Protein AF-A0A7X7YFZ0-F1 (afdb_monomer_lite)

Structure (mmCIF, N/CA/C/O backbone):
data_AF-A0A7X7YFZ0-F1
#
_entry.id   AF-A0A7X7YFZ0-F1
#
loop_
_atom_site.group_PDB
_atom_site.id
_atom_site.type_symbol
_atom_site.label_atom_id
_atom_site.label_alt_id
_atom_site.label_comp_id
_atom_site.label_asym_id
_atom_site.label_entity_id
_atom_site.label_seq_id
_atom_site.pdbx_PDB_ins_code
_atom_site.Cartn_x
_atom_site.Cartn_y
_atom_site.Cartn_z
_atom_site.occupancy
_atom_site.B_iso_or_equiv
_atom_site.auth_seq_id
_atom_site.auth_comp_id
_atom_site.auth_asym_id
_atom_site.auth_atom_id
_atom_site.pdbx_PDB_model_num
ATOM 1 N N . MET A 1 1 ? -3.116 -30.669 -74.168 1.00 48.19 1 MET A N 1
ATOM 2 C CA . MET A 1 1 ? -1.912 -30.593 -73.310 1.00 48.19 1 MET A CA 1
ATOM 3 C C . MET A 1 1 ? -1.752 -29.149 -72.861 1.00 48.19 1 MET A C 1
ATOM 5 O O . MET A 1 1 ? -1.202 -28.347 -73.602 1.00 48.19 1 MET A O 1
ATOM 9 N N . THR A 1 2 ? -2.310 -28.792 -71.706 1.00 47.47 2 THR A N 1
ATOM 10 C CA . THR A 1 2 ? -2.388 -27.398 -71.237 1.00 47.47 2 THR A CA 1
ATOM 11 C C . THR A 1 2 ? -1.423 -27.242 -70.067 1.00 47.47 2 THR A C 1
ATOM 13 O O . THR A 1 2 ? -1.591 -27.897 -69.042 1.00 47.47 2 THR A O 1
ATOM 16 N N . ARG A 1 3 ? -0.356 -26.454 -70.249 1.00 45.88 3 ARG A N 1
ATOM 17 C CA . ARG A 1 3 ? 0.652 -26.192 -69.212 1.00 45.88 3 ARG A CA 1
ATOM 18 C C . ARG A 1 3 ? 0.081 -25.201 -68.193 1.00 45.88 3 ARG A C 1
ATOM 20 O O . ARG A 1 3 ? -0.300 -24.099 -68.573 1.00 45.88 3 ARG A O 1
ATOM 27 N N . LEU A 1 4 ? 0.030 -25.595 -66.923 1.00 49.12 4 LEU A N 1
ATOM 28 C CA . LEU A 1 4 ? -0.266 -24.707 -65.797 1.00 49.12 4 LEU A CA 1
ATOM 29 C C . LEU A 1 4 ? 0.986 -23.877 -65.473 1.00 49.12 4 LEU A C 1
ATOM 31 O O . LEU A 1 4 ? 2.078 -24.430 -65.343 1.00 49.12 4 LEU A O 1
ATOM 35 N N . ALA A 1 5 ? 0.830 -22.557 -65.376 1.00 49.22 5 ALA A N 1
ATOM 36 C CA . ALA A 1 5 ? 1.879 -21.650 -64.917 1.00 49.22 5 ALA A CA 1
ATOM 37 C C . ALA A 1 5 ? 2.011 -21.718 -63.381 1.00 49.22 5 ALA A C 1
ATOM 39 O O . ALA A 1 5 ? 0.991 -21.857 -62.702 1.00 49.22 5 ALA A O 1
ATOM 40 N N . PRO A 1 6 ? 3.225 -21.612 -62.810 1.00 52.88 6 PRO A N 1
ATOM 41 C CA . PRO A 1 6 ? 3.401 -21.604 -61.365 1.00 52.88 6 PRO A CA 1
ATOM 42 C C . PRO A 1 6 ? 2.946 -20.267 -60.765 1.00 52.88 6 PRO A C 1
ATOM 44 O O . PRO A 1 6 ? 3.427 -19.196 -61.135 1.00 52.88 6 PRO A O 1
ATOM 47 N N . THR A 1 7 ? 2.023 -20.344 -59.810 1.00 56.19 7 THR A N 1
ATOM 48 C CA . THR A 1 7 ? 1.636 -19.239 -58.931 1.00 56.19 7 THR A CA 1
ATOM 49 C C . THR A 1 7 ? 2.803 -18.903 -58.005 1.00 56.19 7 THR A C 1
ATOM 51 O O . THR A 1 7 ? 3.205 -19.719 -57.178 1.00 56.19 7 THR A O 1
ATOM 54 N N . VAL A 1 8 ? 3.350 -17.695 -58.133 1.00 49.97 8 VAL A N 1
ATOM 55 C CA . VAL A 1 8 ? 4.330 -17.148 -57.190 1.00 49.97 8 VAL A CA 1
ATOM 56 C C . VAL A 1 8 ? 3.573 -16.670 -55.952 1.00 49.97 8 VAL A C 1
ATOM 58 O O . VAL A 1 8 ? 2.840 -15.684 -56.006 1.00 49.97 8 VAL A O 1
ATOM 61 N N . VAL A 1 9 ? 3.730 -17.382 -54.837 1.00 48.78 9 VAL A N 1
ATOM 62 C CA . VAL A 1 9 ? 3.246 -16.942 -53.524 1.00 48.78 9 VAL A CA 1
ATOM 63 C C . VAL A 1 9 ? 4.290 -15.992 -52.945 1.00 48.78 9 VAL A C 1
ATOM 65 O O . VAL A 1 9 ? 5.369 -16.416 -52.537 1.00 48.78 9 VAL A O 1
ATOM 68 N N . ILE A 1 10 ? 3.985 -14.695 -52.931 1.00 47.72 10 ILE A N 1
ATOM 69 C CA . ILE A 1 10 ? 4.789 -13.700 -52.218 1.00 47.72 10 ILE A CA 1
ATOM 70 C C . ILE A 1 10 ? 4.439 -13.827 -50.732 1.00 47.72 10 ILE A C 1
ATOM 72 O O . ILE A 1 10 ? 3.394 -13.352 -50.289 1.00 47.72 10 ILE A O 1
ATOM 76 N N . LEU A 1 11 ? 5.301 -14.495 -49.962 1.00 41.75 11 LEU A N 1
ATOM 77 C CA . LEU A 1 11 ? 5.278 -14.401 -48.505 1.00 41.75 11 LEU A CA 1
ATOM 78 C C . LEU A 1 11 ? 5.725 -12.985 -48.121 1.00 41.75 11 LEU A C 1
ATOM 80 O O . LEU A 1 11 ? 6.909 -12.658 -48.171 1.00 41.75 11 LEU A O 1
ATOM 84 N N . VAL A 1 12 ? 4.772 -12.136 -47.744 1.00 44.41 12 VAL A N 1
ATOM 85 C CA . VAL A 1 12 ? 5.075 -10.900 -47.021 1.00 44.41 12 VAL A CA 1
ATOM 86 C C . VAL A 1 12 ? 5.374 -11.305 -45.585 1.00 44.41 12 VAL A C 1
ATOM 88 O O . VAL A 1 12 ? 4.471 -11.499 -44.773 1.00 44.41 12 VAL A O 1
ATOM 91 N N . THR A 1 13 ? 6.654 -11.491 -45.276 1.00 48.28 13 THR A N 1
ATOM 92 C CA . THR A 1 13 ? 7.115 -11.644 -43.899 1.00 48.28 13 THR A CA 1
ATOM 93 C C . THR A 1 13 ? 6.901 -10.304 -43.204 1.00 48.28 13 THR A C 1
ATOM 95 O O . THR A 1 13 ? 7.669 -9.364 -43.397 1.00 48.28 13 THR A O 1
ATOM 98 N N . LEU A 1 14 ? 5.823 -10.189 -42.426 1.00 46.00 14 LEU A N 1
ATOM 99 C CA . LEU A 1 14 ? 5.689 -9.132 -41.431 1.00 46.00 14 LEU A CA 1
ATOM 100 C C . LEU A 1 14 ? 6.869 -9.286 -40.472 1.00 46.00 14 LEU A C 1
ATOM 102 O O . LEU A 1 14 ? 6.900 -10.202 -39.652 1.00 46.00 14 LEU A O 1
ATOM 106 N N . ALA A 1 15 ? 7.870 -8.422 -40.625 1.00 47.94 15 ALA A N 1
ATOM 107 C CA . ALA A 1 15 ? 8.900 -8.253 -39.624 1.00 47.94 15 ALA A CA 1
ATOM 108 C C . ALA A 1 15 ? 8.192 -7.819 -38.337 1.00 47.94 15 ALA A C 1
ATOM 110 O O . ALA A 1 15 ? 7.705 -6.693 -38.227 1.00 47.94 15 ALA A O 1
ATOM 111 N N . VAL A 1 16 ? 8.084 -8.745 -37.385 1.00 42.75 16 VAL A N 1
ATOM 112 C CA . VAL A 1 16 ? 7.756 -8.410 -36.006 1.00 42.75 16 VAL A CA 1
ATOM 113 C C . VAL A 1 16 ? 8.876 -7.491 -35.547 1.00 42.75 16 VAL A C 1
ATOM 115 O O . VAL A 1 16 ? 10.023 -7.914 -35.410 1.00 42.75 16 VAL A O 1
ATOM 118 N N . VAL A 1 17 ? 8.558 -6.212 -35.372 1.00 40.72 17 VAL A N 1
ATOM 119 C CA . VAL A 1 17 ? 9.426 -5.288 -34.653 1.00 40.72 17 VAL A CA 1
ATOM 120 C C . VAL A 1 17 ? 9.457 -5.811 -33.221 1.00 40.72 17 VAL A C 1
ATOM 122 O O . VAL A 1 17 ? 8.518 -5.600 -32.458 1.00 40.72 17 VAL A O 1
ATOM 125 N N . ALA A 1 18 ? 10.490 -6.581 -32.880 1.00 41.03 18 ALA A N 1
ATOM 126 C CA . ALA A 1 18 ? 10.788 -6.901 -31.497 1.00 41.03 18 ALA A CA 1
ATOM 127 C C . ALA A 1 18 ? 11.062 -5.566 -30.801 1.00 41.03 18 ALA A C 1
ATOM 129 O O . ALA A 1 18 ? 12.047 -4.892 -31.106 1.00 41.03 18 ALA A O 1
ATOM 130 N N . ALA A 1 19 ? 10.141 -5.142 -29.937 1.00 43.84 19 ALA A N 1
ATOM 131 C CA . ALA A 1 19 ? 10.360 -3.991 -29.085 1.00 43.84 19 ALA A CA 1
ATOM 132 C C . ALA A 1 19 ? 11.607 -4.276 -28.240 1.00 43.84 19 ALA A C 1
ATOM 134 O O . ALA A 1 19 ? 11.637 -5.223 -27.457 1.00 43.84 19 ALA A O 1
ATOM 135 N N . ALA A 1 20 ? 12.657 -3.484 -28.437 1.00 44.69 20 ALA A N 1
ATOM 136 C CA . ALA A 1 20 ? 13.748 -3.417 -27.485 1.00 44.69 20 ALA A CA 1
ATOM 137 C C . ALA A 1 20 ? 13.165 -3.010 -26.121 1.00 44.69 20 ALA A C 1
ATOM 139 O O . ALA A 1 20 ? 12.444 -2.013 -26.053 1.00 44.69 20 ALA A O 1
ATOM 140 N N . GLY A 1 21 ? 13.472 -3.759 -25.057 1.00 47.06 21 GLY A N 1
ATOM 141 C CA . GLY A 1 21 ? 13.261 -3.271 -23.690 1.00 47.06 21 GLY A CA 1
ATOM 142 C C . GLY A 1 21 ? 12.755 -4.251 -22.635 1.00 47.06 21 GLY A C 1
ATOM 143 O O . GLY A 1 21 ? 12.222 -3.780 -21.638 1.00 47.06 21 GLY A O 1
ATOM 144 N N . ASP A 1 22 ? 12.907 -5.568 -22.799 1.00 55.03 22 ASP A N 1
ATOM 145 C CA . ASP A 1 22 ? 12.478 -6.524 -21.764 1.00 55.03 22 ASP A CA 1
ATOM 146 C C . ASP A 1 22 ? 13.589 -6.883 -20.753 1.00 55.03 22 ASP A C 1
ATOM 148 O O . ASP A 1 22 ? 13.335 -7.663 -19.845 1.00 55.03 22 ASP A O 1
ATOM 152 N N . ASP A 1 23 ? 14.811 -6.349 -20.880 1.00 68.00 23 ASP A N 1
ATOM 153 C CA . ASP A 1 23 ? 15.998 -6.773 -20.103 1.00 68.00 23 ASP A CA 1
ATOM 154 C C . ASP A 1 23 ? 16.125 -6.162 -18.699 1.00 68.00 23 ASP A C 1
ATOM 156 O O . ASP A 1 23 ? 16.950 -6.608 -17.900 1.00 68.00 23 ASP A O 1
ATOM 160 N N . GLU A 1 24 ? 15.316 -5.159 -18.369 1.00 79.81 24 GLU A N 1
ATOM 161 C CA . GLU A 1 24 ? 15.384 -4.526 -17.055 1.00 79.81 24 GLU A CA 1
ATOM 162 C C . GLU A 1 24 ? 14.736 -5.413 -15.976 1.00 79.81 24 GLU A C 1
ATOM 164 O O . GLU A 1 24 ? 13.653 -5.970 -16.193 1.00 79.81 24 GLU A O 1
ATOM 169 N N . PRO A 1 25 ? 15.326 -5.519 -14.771 1.00 80.50 25 PRO A N 1
ATOM 170 C CA . PRO A 1 25 ? 14.843 -6.441 -13.742 1.00 80.50 25 PRO A CA 1
ATOM 171 C C . PRO A 1 25 ? 13.469 -6.052 -13.167 1.00 80.50 25 PRO A C 1
ATOM 173 O O . PRO A 1 25 ? 12.778 -6.886 -12.584 1.00 80.50 25 PRO A O 1
ATOM 176 N N . TRP A 1 26 ? 13.033 -4.802 -13.364 1.00 84.19 26 TRP A N 1
ATOM 177 C CA . TRP A 1 26 ? 11.691 -4.344 -12.992 1.00 84.19 26 TRP A CA 1
ATOM 178 C C . TRP A 1 26 ? 10.616 -4.612 -14.063 1.00 84.19 26 TRP A C 1
ATOM 180 O O . TRP A 1 26 ? 9.427 -4.465 -13.772 1.00 84.19 26 TRP A O 1
ATOM 190 N N . GLY A 1 27 ? 10.985 -5.041 -15.275 1.00 85.56 27 GLY A N 1
ATOM 191 C CA . GLY A 1 27 ? 10.051 -5.376 -16.361 1.00 85.56 27 GLY A CA 1
ATOM 192 C C . GLY A 1 27 ? 9.214 -4.203 -16.897 1.00 85.56 27 GLY A C 1
ATOM 193 O O . GLY A 1 27 ? 9.468 -3.034 -16.594 1.00 85.56 27 GLY A O 1
ATOM 194 N N . THR A 1 28 ? 8.195 -4.518 -17.699 1.00 86.88 28 THR A N 1
ATOM 195 C CA . THR A 1 28 ? 7.331 -3.536 -18.381 1.00 86.88 28 THR A CA 1
ATOM 196 C C . THR A 1 28 ? 6.045 -3.219 -17.612 1.00 86.88 28 THR A C 1
ATOM 198 O O . THR A 1 28 ? 5.605 -3.982 -16.756 1.00 86.88 28 THR A O 1
ATOM 201 N N . GLU A 1 29 ? 5.400 -2.098 -17.946 1.00 89.81 29 GLU A N 1
ATOM 202 C CA . GLU A 1 29 ? 4.093 -1.711 -17.398 1.00 89.81 29 GLU A CA 1
ATOM 203 C C . GLU A 1 29 ? 3.025 -2.780 -17.687 1.00 89.81 29 GLU A C 1
ATOM 205 O O . GLU A 1 29 ? 2.685 -3.050 -18.838 1.00 89.81 29 GLU A O 1
ATOM 210 N N . TYR A 1 30 ? 2.515 -3.413 -16.625 1.00 87.44 30 TYR A N 1
ATOM 211 C CA . TYR A 1 30 ? 1.544 -4.499 -16.718 1.00 87.44 30 TYR A CA 1
ATOM 212 C C . TYR A 1 30 ? 0.703 -4.622 -15.442 1.00 87.44 30 TYR A C 1
ATOM 214 O O . TYR A 1 30 ? 1.223 -4.594 -14.324 1.00 87.44 30 TYR A O 1
ATOM 222 N N . THR A 1 31 ? -0.604 -4.810 -15.626 1.00 91.19 31 THR A N 1
ATOM 223 C CA . THR A 1 31 ? -1.552 -5.273 -14.606 1.00 91.19 31 THR A CA 1
ATOM 224 C C . THR A 1 31 ? -2.705 -6.024 -15.282 1.00 91.19 31 THR A C 1
ATOM 226 O O . THR A 1 31 ? -2.854 -5.977 -16.504 1.00 91.19 31 THR A O 1
ATOM 229 N N . THR A 1 32 ? -3.537 -6.715 -14.503 1.00 93.69 32 THR A N 1
ATOM 230 C CA . THR A 1 32 ? -4.714 -7.437 -15.007 1.00 93.69 32 THR A CA 1
ATOM 231 C C . THR A 1 32 ? -6.010 -6.747 -14.589 1.00 93.69 32 THR A C 1
ATOM 233 O O . THR A 1 32 ? -6.060 -6.021 -13.595 1.00 93.69 32 THR A O 1
ATOM 236 N N . ARG A 1 33 ? -7.102 -7.016 -15.316 1.00 94.62 33 ARG A N 1
ATOM 237 C CA . ARG A 1 33 ? -8.443 -6.549 -14.926 1.00 94.62 33 ARG A CA 1
ATOM 238 C C . ARG A 1 33 ? -8.852 -7.066 -13.543 1.00 94.62 33 ARG A C 1
ATOM 240 O O . ARG A 1 33 ? -9.520 -6.352 -12.802 1.00 94.62 33 ARG A O 1
ATOM 247 N N . GLU A 1 34 ? -8.458 -8.294 -13.210 1.00 96.00 34 GLU A N 1
ATOM 248 C CA . GLU A 1 34 ? -8.744 -8.892 -11.906 1.00 96.00 34 GLU A CA 1
ATOM 249 C C . GLU A 1 34 ? -7.950 -8.197 -10.792 1.00 96.00 34 GLU A C 1
ATOM 251 O O . GLU A 1 34 ? -8.546 -7.811 -9.790 1.00 96.00 34 GLU A O 1
ATOM 256 N N . ASN A 1 35 ? -6.661 -7.904 -11.002 1.00 94.31 35 ASN A N 1
ATOM 257 C CA . ASN A 1 35 ? -5.862 -7.123 -10.052 1.00 94.31 35 ASN A CA 1
ATOM 258 C C . ASN A 1 35 ? -6.463 -5.736 -9.815 1.00 94.31 35 ASN A C 1
ATOM 260 O O . ASN A 1 35 ? -6.642 -5.340 -8.668 1.00 94.31 35 ASN A O 1
ATOM 264 N N . MET A 1 36 ? -6.833 -5.009 -10.877 1.00 95.94 36 MET A N 1
ATOM 265 C CA . MET A 1 36 ? -7.480 -3.698 -10.730 1.00 95.94 36 MET A CA 1
ATOM 266 C C . MET A 1 36 ? -8.773 -3.791 -9.908 1.00 95.94 36 MET A C 1
ATOM 268 O O . MET A 1 36 ? -9.018 -2.960 -9.036 1.00 95.94 36 MET A O 1
ATOM 272 N N . LYS A 1 37 ? -9.591 -4.823 -10.145 1.00 96.06 37 LYS A N 1
ATOM 273 C CA . LYS A 1 37 ? -10.825 -5.066 -9.387 1.00 96.06 37 LYS A CA 1
ATOM 274 C C . LYS A 1 37 ? -10.545 -5.361 -7.908 1.00 96.06 37 LYS A C 1
ATOM 276 O O . LYS A 1 37 ? -11.258 -4.853 -7.041 1.00 96.06 37 LYS A O 1
ATOM 281 N N . GLN A 1 38 ? -9.530 -6.166 -7.612 1.00 96.38 38 GLN A N 1
ATOM 282 C CA . GLN A 1 38 ? -9.136 -6.509 -6.243 1.00 96.38 38 GLN A CA 1
ATOM 283 C C . GLN A 1 38 ? -8.582 -5.290 -5.496 1.00 96.38 38 GLN A C 1
ATOM 285 O O . GLN A 1 38 ? -9.023 -5.010 -4.382 1.00 96.38 38 GLN A O 1
ATOM 290 N N . VAL A 1 39 ? -7.727 -4.488 -6.141 1.00 96.25 39 VAL A N 1
ATOM 291 C CA . VAL A 1 39 ? -7.252 -3.213 -5.577 1.00 96.25 39 VAL A CA 1
ATOM 292 C C . VAL A 1 39 ? -8.411 -2.241 -5.354 1.00 96.25 39 VAL A C 1
ATOM 294 O O . VAL A 1 39 ? -8.503 -1.629 -4.293 1.00 96.25 39 VAL A O 1
ATOM 297 N N . GLY A 1 40 ? -9.349 -2.139 -6.296 1.00 95.12 40 GLY A N 1
ATOM 298 C CA . GLY A 1 40 ? -10.546 -1.319 -6.111 1.00 95.12 40 GLY A CA 1
ATOM 299 C C . GLY A 1 40 ? -11.412 -1.782 -4.937 1.00 95.12 40 GLY A C 1
ATOM 300 O O . GLY A 1 40 ? -11.905 -0.962 -4.164 1.00 95.12 40 GLY A O 1
ATOM 301 N N . THR A 1 41 ? -11.546 -3.097 -4.748 1.00 93.62 41 THR A N 1
ATOM 302 C CA . THR A 1 41 ? -12.260 -3.680 -3.600 1.00 93.62 41 THR A CA 1
ATOM 303 C C . THR A 1 41 ? -11.569 -3.318 -2.285 1.00 93.62 41 THR A C 1
ATOM 305 O O . THR A 1 41 ? -12.240 -2.885 -1.346 1.00 93.62 41 THR A O 1
ATOM 308 N N . PHE A 1 42 ? -10.237 -3.409 -2.238 1.00 93.94 42 PHE A N 1
ATOM 309 C CA . PHE A 1 42 ? -9.425 -2.928 -1.120 1.00 93.94 42 PHE A CA 1
ATOM 310 C C . PHE A 1 42 ? -9.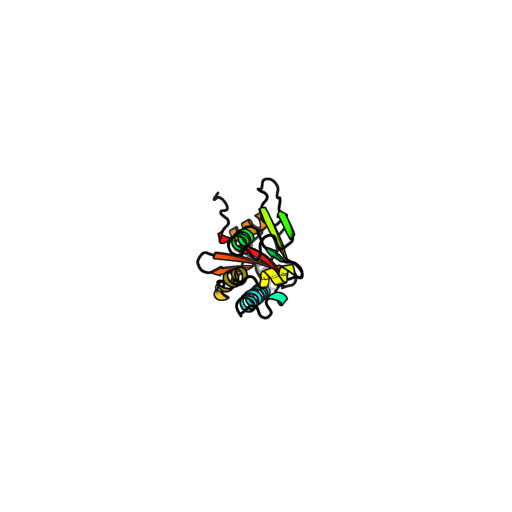720 -1.451 -0.801 1.00 93.94 42 PHE A C 1
ATOM 312 O O . PHE A 1 42 ? -10.161 -1.154 0.313 1.00 93.94 42 PHE A O 1
ATOM 319 N N . LEU A 1 43 ? -9.582 -0.542 -1.775 1.00 93.69 43 LEU A N 1
ATOM 320 C CA . LEU A 1 43 ? -9.803 0.898 -1.571 1.00 93.69 43 LEU A CA 1
ATOM 321 C C . LEU A 1 43 ? -11.218 1.206 -1.057 1.00 93.69 43 LEU A C 1
ATOM 323 O O . LEU A 1 43 ? -11.393 1.988 -0.119 1.00 93.69 43 LEU A O 1
ATOM 327 N N . LEU A 1 44 ? -12.240 0.553 -1.617 1.00 91.31 44 LEU A N 1
ATOM 328 C CA . LEU A 1 44 ? -13.627 0.720 -1.174 1.00 91.31 44 LEU A CA 1
ATOM 329 C C . LEU A 1 44 ? -13.860 0.187 0.246 1.00 91.31 44 LEU A C 1
ATOM 331 O O . LEU A 1 44 ? -14.546 0.827 1.045 1.00 91.31 44 LEU A O 1
ATOM 335 N N . SER A 1 45 ? -13.304 -0.981 0.577 1.00 89.38 45 SER A N 1
ATOM 336 C CA . SER A 1 45 ? -13.486 -1.601 1.898 1.00 89.38 45 SER A CA 1
ATOM 337 C C . SER A 1 45 ? -12.836 -0.779 3.017 1.00 89.38 45 SER A C 1
ATOM 339 O O . SER A 1 45 ? -13.390 -0.643 4.109 1.00 89.38 45 SER A O 1
ATOM 341 N N . CYS A 1 46 ? -11.692 -0.161 2.727 1.00 87.12 46 CYS A N 1
ATOM 342 C CA . CYS A 1 46 ? -10.947 0.629 3.697 1.00 87.12 46 CYS A CA 1
ATOM 343 C C . CYS A 1 46 ? -11.432 2.085 3.797 1.00 87.12 46 CYS A C 1
ATOM 345 O O . CYS A 1 46 ? -11.328 2.677 4.871 1.00 87.12 46 CYS A O 1
ATOM 347 N N . SER A 1 47 ? -12.044 2.640 2.742 1.00 81.56 47 SER A N 1
ATOM 348 C CA . SER A 1 47 ? -12.666 3.977 2.771 1.00 81.56 47 SER A CA 1
ATOM 349 C C . SER A 1 47 ? -14.043 4.001 3.457 1.00 81.56 47 SER A C 1
ATOM 351 O O . SER A 1 47 ? -14.377 4.976 4.133 1.00 81.56 47 SER A O 1
ATOM 353 N N . ASN A 1 48 ? -14.828 2.918 3.385 1.00 72.12 48 ASN A N 1
ATOM 354 C CA . ASN A 1 48 ? -16.160 2.814 4.005 1.00 72.12 48 ASN A CA 1
ATOM 355 C C . ASN A 1 48 ? -16.113 2.502 5.516 1.00 72.12 48 ASN A C 1
ATOM 357 O O . ASN A 1 48 ? -16.557 1.444 5.971 1.00 72.12 48 ASN A O 1
ATOM 361 N N . GLN A 1 49 ? -15.573 3.425 6.320 1.00 68.56 49 GLN A N 1
ATOM 362 C CA . GLN A 1 49 ? -15.440 3.291 7.786 1.00 68.56 49 GLN A CA 1
ATOM 363 C C . GLN A 1 49 ? -14.662 2.033 8.243 1.00 68.56 49 GLN A C 1
ATOM 365 O O . GLN A 1 49 ? -14.751 1.634 9.405 1.00 68.56 49 GLN A O 1
ATOM 370 N N . GLY A 1 50 ? -13.898 1.404 7.343 1.00 62.06 50 GLY A N 1
ATOM 371 C CA . GLY A 1 50 ? -13.067 0.229 7.618 1.00 62.06 50 GLY A CA 1
ATOM 372 C C . GLY A 1 50 ? -13.815 -1.102 7.763 1.00 62.06 50 GLY A C 1
ATOM 373 O O . GLY A 1 50 ? -13.203 -2.083 8.185 1.00 62.06 50 GLY A O 1
ATOM 374 N N . ARG A 1 51 ? -15.116 -1.185 7.441 1.00 70.38 51 ARG A N 1
ATOM 375 C CA . ARG A 1 51 ? -15.849 -2.463 7.529 1.00 70.38 51 ARG A CA 1
ATOM 376 C C . ARG A 1 51 ? -15.388 -3.424 6.429 1.00 70.38 51 ARG A C 1
ATOM 378 O O . ARG A 1 51 ? -15.595 -3.156 5.252 1.00 70.38 51 ARG A O 1
ATOM 385 N N . GLY A 1 52 ? -14.808 -4.559 6.826 1.00 79.44 52 GLY A N 1
ATOM 386 C CA . GLY A 1 52 ? -14.330 -5.603 5.909 1.00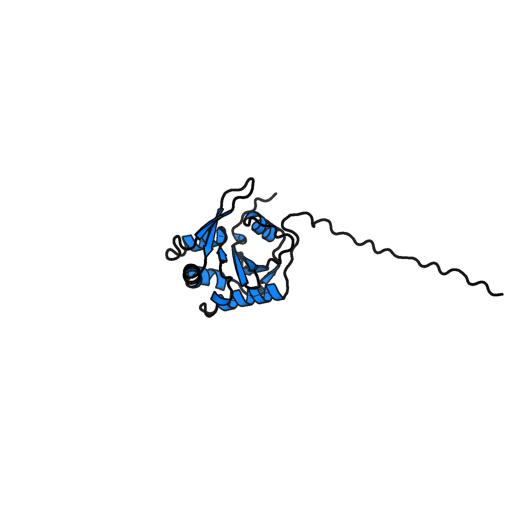 79.44 52 GLY A CA 1
ATOM 387 C C . GLY A 1 52 ? -12.973 -5.310 5.262 1.00 79.44 52 GLY A C 1
ATOM 388 O O . GLY A 1 52 ? -12.537 -6.076 4.407 1.00 79.44 52 GLY A O 1
ATOM 389 N N . CYS A 1 53 ? -12.307 -4.221 5.663 1.00 86.38 53 CYS A N 1
ATOM 390 C CA . CYS A 1 53 ? -10.978 -3.853 5.172 1.00 86.38 53 CYS A CA 1
ATOM 391 C C . CYS A 1 53 ? -9.941 -4.944 5.483 1.00 86.38 53 CYS A C 1
ATOM 393 O O . CYS A 1 53 ? -9.076 -5.212 4.665 1.00 86.38 53 CYS A O 1
ATOM 395 N N . ASP A 1 54 ? -10.083 -5.649 6.607 1.00 88.50 54 ASP A N 1
ATOM 396 C CA . ASP A 1 54 ? -9.249 -6.785 7.015 1.00 88.50 54 ASP A CA 1
ATOM 397 C C . ASP A 1 54 ? -9.241 -7.943 6.009 1.00 88.50 54 ASP A C 1
ATOM 399 O O . ASP A 1 54 ? -8.206 -8.571 5.800 1.00 88.50 54 ASP A O 1
ATOM 403 N N . GLN A 1 55 ? -10.362 -8.195 5.331 1.00 90.69 55 GLN A N 1
ATOM 404 C CA . GLN A 1 55 ? -10.472 -9.283 4.353 1.00 90.69 55 GLN A CA 1
ATOM 405 C C . GLN A 1 55 ? -9.704 -9.001 3.058 1.00 90.69 55 GLN A C 1
ATOM 407 O O . GLN A 1 55 ? -9.409 -9.935 2.310 1.00 90.69 55 GLN A O 1
ATOM 412 N N . ALA A 1 56 ? -9.387 -7.731 2.797 1.00 92.12 56 ALA A N 1
ATOM 413 C CA . ALA A 1 56 ? -8.624 -7.318 1.629 1.00 92.12 56 ALA A CA 1
ATOM 414 C C . ALA A 1 56 ? -7.114 -7.557 1.787 1.00 92.12 56 ALA A C 1
ATOM 416 O O . ALA A 1 56 ? -6.399 -7.507 0.789 1.00 92.12 56 ALA A O 1
ATOM 417 N N . PHE A 1 57 ? -6.629 -7.820 3.005 1.00 93.88 57 PHE A N 1
ATOM 418 C CA . PHE A 1 57 ? -5.214 -8.051 3.287 1.00 93.88 57 PHE A CA 1
ATOM 419 C C . PHE A 1 57 ? -4.872 -9.537 3.352 1.00 93.88 57 PHE A C 1
ATOM 421 O O . PHE A 1 57 ? -5.699 -10.398 3.684 1.00 93.88 57 PHE A O 1
ATOM 428 N N . ASP A 1 58 ? -3.620 -9.827 3.017 1.00 92.94 58 ASP A N 1
ATOM 429 C CA . ASP A 1 58 ? -2.996 -11.108 3.312 1.00 92.94 58 ASP A CA 1
ATOM 430 C C . ASP A 1 58 ? -2.756 -11.228 4.835 1.00 92.94 58 ASP A C 1
ATOM 432 O O . ASP A 1 58 ? -2.890 -10.270 5.600 1.00 92.94 58 ASP A O 1
ATOM 436 N N . THR A 1 59 ? -2.392 -12.422 5.294 1.00 90.19 59 THR A N 1
ATOM 437 C CA . THR A 1 59 ? -2.048 -12.739 6.689 1.00 90.19 59 THR A CA 1
ATOM 438 C C . THR A 1 59 ? -0.947 -11.823 7.230 1.00 90.19 59 THR A C 1
ATOM 440 O O . THR A 1 59 ? -0.880 -11.549 8.433 1.00 90.19 59 THR A O 1
ATOM 443 N N . MET A 1 60 ? -0.085 -11.347 6.333 1.00 92.25 60 MET A N 1
ATOM 444 C CA . MET A 1 60 ? 0.981 -10.407 6.614 1.00 92.25 60 MET A CA 1
ATOM 445 C C . MET A 1 60 ? 1.043 -9.361 5.501 1.00 92.25 60 MET A C 1
ATOM 447 O O . MET A 1 60 ? 1.073 -9.707 4.324 1.00 92.25 60 MET A O 1
ATOM 451 N N . VAL A 1 61 ? 1.116 -8.088 5.882 1.00 94.62 61 VAL A N 1
ATOM 452 C CA . VAL A 1 61 ? 1.286 -6.972 4.948 1.00 94.62 61 VAL A CA 1
ATOM 453 C C . VAL A 1 61 ? 2.554 -6.195 5.267 1.00 94.62 61 VAL A C 1
ATOM 455 O O . VAL A 1 61 ? 2.836 -5.882 6.424 1.00 94.62 61 VAL A O 1
ATOM 458 N N . ALA A 1 62 ? 3.309 -5.869 4.229 1.00 94.00 62 ALA A N 1
ATOM 459 C CA . ALA A 1 62 ? 4.414 -4.935 4.265 1.00 94.00 62 ALA A CA 1
ATOM 460 C C . ALA A 1 62 ? 3.915 -3.510 4.015 1.00 94.00 62 ALA A C 1
ATOM 462 O O . ALA A 1 62 ? 3.237 -3.222 3.026 1.00 94.00 62 ALA A O 1
ATOM 463 N N . ILE A 1 63 ? 4.291 -2.603 4.903 1.00 94.81 63 ILE A N 1
ATOM 464 C CA . ILE A 1 63 ? 4.165 -1.167 4.707 1.00 94.81 63 ILE A CA 1
ATOM 465 C C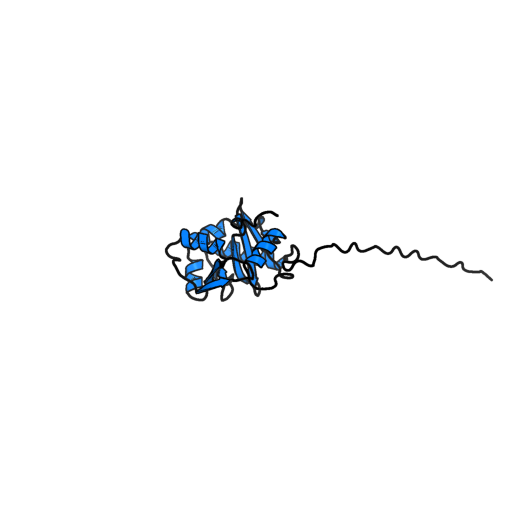 . ILE A 1 63 ? 5.547 -0.644 4.363 1.00 94.81 63 ILE A C 1
ATOM 467 O O . ILE A 1 63 ? 6.452 -0.654 5.205 1.00 94.81 63 ILE A O 1
ATOM 471 N N . GLY A 1 64 ? 5.690 -0.222 3.111 1.00 92.00 64 GLY A N 1
ATOM 472 C CA . GLY A 1 64 ? 6.947 0.258 2.573 1.00 92.00 64 GLY A CA 1
ATOM 473 C C . GLY A 1 64 ? 7.424 1.554 3.248 1.00 92.00 64 GLY A C 1
ATOM 474 O O . GLY A 1 64 ? 6.642 2.229 3.932 1.00 92.00 64 GLY A O 1
ATOM 475 N N . PRO A 1 65 ? 8.715 1.900 3.102 1.00 90.31 65 PRO A N 1
ATOM 476 C CA . PRO A 1 65 ? 9.349 2.952 3.889 1.00 90.31 65 PRO A CA 1
ATOM 477 C C . PRO A 1 65 ? 8.679 4.326 3.852 1.00 90.31 65 PRO A C 1
ATOM 479 O O . PRO A 1 65 ? 8.586 4.970 4.900 1.00 90.31 65 PRO A O 1
ATOM 482 N N . ALA A 1 66 ? 8.212 4.807 2.693 1.00 91.19 66 ALA A N 1
ATOM 483 C CA . ALA A 1 66 ? 7.666 6.164 2.629 1.00 91.19 66 ALA A CA 1
ATOM 484 C C . ALA A 1 66 ? 6.270 6.227 3.258 1.00 91.19 66 ALA A C 1
ATOM 486 O O . ALA A 1 66 ? 5.989 7.118 4.069 1.00 91.19 66 ALA A O 1
ATOM 487 N N . LEU A 1 67 ? 5.428 5.224 2.987 1.00 93.88 67 LEU A N 1
ATOM 488 C CA . LEU A 1 67 ? 4.153 5.086 3.690 1.00 93.88 67 LEU A CA 1
ATOM 489 C C . LEU A 1 67 ? 4.364 4.932 5.205 1.00 93.88 67 LEU A C 1
ATOM 491 O O . LEU A 1 67 ? 3.697 5.615 5.983 1.00 93.88 67 LEU A O 1
ATOM 495 N N . TRP A 1 68 ? 5.318 4.104 5.641 1.00 93.56 68 TRP A N 1
ATOM 496 C CA . TRP A 1 68 ? 5.621 3.935 7.064 1.00 93.56 68 TRP A CA 1
ATOM 497 C C . TRP A 1 68 ? 6.079 5.243 7.717 1.00 93.56 68 TRP A C 1
ATOM 499 O O . TRP A 1 68 ? 5.565 5.611 8.774 1.00 93.56 68 TRP A O 1
ATOM 509 N N . ALA A 1 69 ? 6.976 5.993 7.073 1.00 91.19 69 ALA A N 1
ATOM 510 C CA . ALA A 1 69 ? 7.444 7.281 7.577 1.00 91.19 69 ALA A CA 1
ATOM 511 C C . ALA A 1 69 ? 6.293 8.288 7.756 1.00 91.19 69 ALA A C 1
ATOM 513 O O . ALA A 1 69 ? 6.247 8.996 8.769 1.00 91.19 69 ALA A O 1
ATOM 514 N N . ARG A 1 70 ? 5.336 8.327 6.815 1.00 91.94 70 ARG A N 1
ATOM 515 C CA . ARG A 1 70 ? 4.117 9.144 6.945 1.00 91.94 70 ARG A CA 1
ATOM 516 C C . ARG A 1 70 ? 3.268 8.691 8.135 1.00 91.94 70 ARG A C 1
ATOM 518 O O . ARG A 1 70 ? 2.907 9.522 8.969 1.00 91.94 70 ARG A O 1
ATOM 525 N N . LEU A 1 71 ? 2.983 7.392 8.235 1.00 94.12 71 LEU A N 1
ATOM 526 C CA . LEU A 1 71 ? 2.137 6.824 9.289 1.00 94.12 71 LEU A CA 1
ATOM 527 C C . LEU A 1 71 ? 2.732 7.038 10.683 1.00 94.12 71 LEU A C 1
ATOM 529 O O . LEU A 1 71 ? 2.058 7.585 11.551 1.00 94.12 71 LEU A O 1
ATOM 533 N N . LYS A 1 72 ? 4.008 6.693 10.880 1.00 92.06 72 LYS A N 1
ATOM 534 C CA . LYS A 1 72 ? 4.721 6.857 12.156 1.00 92.06 72 LYS A CA 1
ATOM 535 C C . LYS A 1 72 ? 4.749 8.312 12.626 1.00 92.06 72 LYS A C 1
ATOM 537 O O . LYS A 1 72 ? 4.641 8.581 13.819 1.00 92.06 72 LYS A O 1
ATOM 542 N N . LYS A 1 73 ? 4.901 9.263 11.697 1.00 90.81 73 LYS A N 1
ATOM 543 C CA . LYS A 1 73 ? 4.923 10.697 12.017 1.00 90.81 73 LYS A CA 1
ATOM 544 C C . LYS A 1 73 ? 3.545 11.227 12.414 1.00 90.81 73 LYS A C 1
ATOM 546 O O . LYS A 1 73 ? 3.460 12.096 13.278 1.00 90.81 73 LYS A O 1
ATOM 551 N N . ALA A 1 74 ? 2.495 10.760 11.747 1.00 91.94 74 ALA A N 1
ATOM 552 C CA . ALA A 1 74 ? 1.145 11.291 11.907 1.00 91.94 74 ALA A CA 1
ATOM 553 C C . ALA A 1 74 ? 0.300 10.535 12.947 1.00 91.94 74 ALA A C 1
ATOM 555 O O . ALA A 1 74 ? -0.687 11.087 13.424 1.00 91.94 74 ALA A O 1
ATOM 556 N N . ASP A 1 75 ? 0.670 9.309 13.325 1.00 91.62 75 ASP A N 1
ATOM 557 C CA . ASP A 1 75 ? -0.073 8.495 14.288 1.00 91.62 75 ASP A CA 1
ATOM 558 C C . ASP A 1 75 ? 0.832 7.936 15.397 1.00 91.62 75 ASP A C 1
ATOM 560 O O . ASP A 1 75 ? 1.479 6.895 15.262 1.00 91.62 75 ASP A O 1
ATOM 564 N N . ALA A 1 76 ? 0.830 8.611 16.548 1.00 88.44 76 ALA A N 1
ATOM 565 C CA . ALA A 1 76 ? 1.571 8.162 17.724 1.00 88.44 76 ALA A CA 1
ATOM 566 C C . ALA A 1 76 ? 1.072 6.811 18.274 1.00 88.44 76 ALA A C 1
ATOM 568 O O . ALA A 1 76 ? 1.840 6.114 18.939 1.00 88.44 76 ALA A O 1
ATOM 569 N N . ALA A 1 77 ? -0.181 6.417 18.000 1.00 86.75 77 ALA A N 1
ATOM 570 C CA . ALA A 1 77 ? -0.718 5.127 18.432 1.00 86.75 77 ALA A CA 1
ATOM 571 C C . ALA A 1 77 ? -0.135 3.958 17.622 1.00 86.75 77 ALA A C 1
ATOM 573 O O . ALA A 1 77 ? -0.042 2.843 18.145 1.00 86.75 77 ALA A O 1
ATOM 574 N N . LEU A 1 78 ? 0.310 4.214 16.384 1.00 88.38 78 LEU A N 1
ATOM 575 C CA . LEU A 1 78 ? 1.077 3.243 15.602 1.00 88.38 78 LEU A CA 1
ATOM 576 C C . LEU A 1 78 ? 2.505 3.076 16.124 1.00 88.38 78 LEU A C 1
ATOM 578 O O . LEU A 1 78 ? 3.036 1.976 16.018 1.00 88.38 78 LEU A O 1
ATOM 582 N N . GLY A 1 79 ? 3.098 4.107 16.736 1.00 83.31 79 GLY A N 1
ATOM 583 C CA . GLY A 1 79 ? 4.377 4.035 17.453 1.00 83.31 79 GLY A CA 1
ATOM 584 C C . GLY A 1 79 ? 5.426 3.139 16.777 1.00 83.31 79 GLY A C 1
ATOM 585 O O . GLY A 1 79 ? 5.854 3.399 15.658 1.00 83.31 79 GLY A O 1
ATOM 586 N N . GLU A 1 80 ? 5.817 2.066 17.470 1.00 87.44 80 GLU A N 1
ATOM 587 C CA . GLU A 1 80 ? 6.747 1.029 16.989 1.00 87.44 80 GLU A CA 1
ATOM 588 C C . GLU A 1 80 ? 6.037 -0.311 16.689 1.00 87.44 80 GLU A C 1
ATOM 590 O O . GLU A 1 80 ? 6.653 -1.373 16.781 1.00 87.44 80 GLU A O 1
ATOM 595 N N . LYS A 1 81 ? 4.727 -0.285 16.402 1.00 92.31 81 LYS A N 1
ATOM 596 C CA . LYS A 1 81 ? 3.918 -1.482 16.110 1.00 92.31 81 LYS A CA 1
ATOM 597 C C . LYS A 1 81 ? 4.325 -2.141 14.793 1.00 92.31 81 LYS A C 1
ATOM 599 O O . LYS A 1 81 ? 4.884 -1.498 13.905 1.00 92.31 81 LYS A O 1
ATOM 604 N N . GLY A 1 82 ? 4.015 -3.432 14.674 1.00 94.00 82 GLY A N 1
ATOM 605 C CA . GLY A 1 82 ? 4.509 -4.259 13.584 1.00 94.00 82 GLY A CA 1
ATOM 606 C C . GLY A 1 82 ? 5.977 -4.644 13.775 1.00 94.00 82 GLY A C 1
ATOM 607 O O . GLY A 1 82 ? 6.716 -4.083 14.587 1.00 94.00 82 GLY A O 1
ATOM 608 N N . THR A 1 83 ? 6.419 -5.623 12.996 1.00 94.75 83 THR A N 1
ATOM 609 C CA . THR A 1 83 ? 7.800 -6.106 13.030 1.00 94.75 83 THR A CA 1
ATOM 610 C C . THR A 1 83 ? 8.658 -5.240 12.108 1.00 94.75 83 THR A C 1
ATOM 612 O O . THR A 1 83 ? 8.323 -5.124 10.924 1.00 94.75 83 THR A O 1
ATOM 615 N N . PRO A 1 84 ? 9.742 -4.612 12.606 1.00 92.44 84 PRO A N 1
ATOM 616 C CA . PRO A 1 84 ? 10.670 -3.893 11.747 1.00 92.44 84 PRO A CA 1
ATOM 617 C C . PRO A 1 84 ? 11.315 -4.868 10.771 1.00 92.44 84 PRO A C 1
ATOM 619 O O . PRO A 1 84 ? 11.720 -5.972 11.138 1.00 92.44 84 PRO A O 1
ATOM 622 N N . SER A 1 85 ? 11.432 -4.440 9.526 1.00 87.00 85 SER A N 1
ATOM 623 C CA . SER A 1 85 ? 12.222 -5.132 8.524 1.00 87.00 85 SER A CA 1
ATOM 624 C C . SER A 1 85 ? 13.073 -4.095 7.807 1.00 87.00 85 SER A C 1
ATOM 626 O O . SER A 1 85 ? 12.641 -2.967 7.567 1.00 87.00 85 SER A O 1
ATOM 628 N N . THR A 1 86 ? 14.315 -4.461 7.529 1.00 79.62 86 THR A N 1
ATOM 629 C CA . THR A 1 86 ? 15.228 -3.662 6.724 1.00 79.62 86 THR A CA 1
ATOM 630 C C . THR A 1 86 ? 15.415 -4.368 5.398 1.00 79.62 86 THR A C 1
ATOM 632 O O . THR A 1 86 ? 15.733 -5.557 5.354 1.00 79.62 86 THR A O 1
ATOM 635 N N . ASN A 1 87 ? 15.220 -3.630 4.310 1.00 69.38 87 ASN A N 1
ATOM 636 C CA . ASN A 1 87 ? 15.595 -4.112 2.991 1.00 69.38 87 ASN A CA 1
ATOM 637 C C . ASN A 1 87 ? 16.943 -3.498 2.641 1.00 69.38 87 ASN A C 1
ATOM 639 O O . ASN A 1 87 ? 17.060 -2.285 2.467 1.00 69.38 87 ASN A O 1
ATOM 643 N N . SER A 1 88 ? 17.950 -4.356 2.541 1.00 62.84 88 SER A N 1
ATOM 644 C CA . SER A 1 88 ? 19.249 -4.021 1.974 1.00 62.84 88 SER A CA 1
ATOM 645 C C . SER A 1 88 ? 19.280 -4.536 0.544 1.00 62.84 88 SER A C 1
ATOM 647 O O . SER A 1 88 ? 18.972 -5.696 0.273 1.00 62.84 88 SER A O 1
ATOM 649 N N . ALA A 1 89 ? 19.697 -3.687 -0.384 1.00 54.69 89 ALA A N 1
ATOM 650 C CA . ALA A 1 89 ? 20.134 -4.144 -1.692 1.00 54.69 89 ALA A CA 1
ATOM 651 C C . ALA A 1 89 ? 21.520 -3.565 -1.997 1.00 54.69 89 ALA A C 1
ATOM 653 O O . ALA A 1 89 ? 21.858 -2.495 -1.482 1.00 54.69 89 ALA A O 1
ATOM 654 N N . PRO A 1 90 ? 22.353 -4.270 -2.785 1.00 54.97 90 PRO A N 1
ATOM 655 C CA . PRO A 1 90 ? 23.730 -3.856 -3.031 1.00 54.97 90 PRO A CA 1
ATOM 656 C C . PRO A 1 90 ? 23.821 -2.397 -3.501 1.00 54.97 90 PRO A C 1
ATOM 658 O O . PRO A 1 90 ? 23.161 -2.006 -4.464 1.00 54.97 90 PRO A O 1
ATOM 661 N N . GLY A 1 91 ? 24.629 -1.593 -2.801 1.00 63.78 91 GLY A N 1
ATOM 662 C CA . GLY A 1 91 ? 24.819 -0.169 -3.099 1.00 63.78 91 GLY A CA 1
ATOM 663 C C . GLY A 1 91 ? 23.679 0.755 -2.652 1.00 63.78 91 GLY A C 1
ATOM 664 O O . GLY A 1 91 ? 23.586 1.867 -3.167 1.00 63.78 91 GLY A O 1
ATOM 665 N N . ARG A 1 92 ? 22.804 0.322 -1.733 1.00 64.56 92 ARG A N 1
ATOM 666 C CA . ARG A 1 92 ? 21.638 1.102 -1.283 1.00 64.56 92 ARG A CA 1
ATOM 667 C C . ARG A 1 92 ? 21.690 1.439 0.206 1.00 64.56 92 ARG A C 1
ATOM 669 O O . ARG A 1 92 ? 22.335 0.752 0.991 1.00 64.56 92 ARG A O 1
ATOM 676 N N . GLN A 1 93 ? 20.997 2.519 0.564 1.00 68.62 93 GLN A N 1
ATOM 677 C CA . GLN A 1 93 ? 20.706 2.876 1.948 1.00 68.62 93 GLN A CA 1
ATOM 678 C C . GLN A 1 93 ? 19.691 1.880 2.519 1.00 68.62 93 GLN A C 1
ATOM 680 O O . GLN A 1 93 ? 18.740 1.517 1.830 1.00 68.62 93 GLN A O 1
ATOM 685 N N . ASP A 1 94 ? 19.889 1.456 3.767 1.00 75.00 94 ASP A N 1
ATOM 686 C CA . ASP A 1 94 ? 18.890 0.663 4.475 1.00 75.00 94 ASP A CA 1
ATOM 687 C C . ASP A 1 94 ? 17.652 1.523 4.724 1.00 75.00 94 ASP A C 1
ATOM 689 O O . ASP A 1 94 ? 17.734 2.606 5.316 1.00 75.00 94 ASP A O 1
ATOM 693 N N . PHE A 1 95 ? 16.501 1.030 4.279 1.00 80.75 95 PHE A N 1
ATOM 694 C CA . PHE A 1 95 ? 15.219 1.647 4.576 1.00 80.75 95 PHE A CA 1
ATOM 695 C C . PHE A 1 95 ? 14.456 0.793 5.581 1.00 80.75 95 PHE A C 1
ATOM 697 O O . PHE A 1 95 ? 14.352 -0.428 5.433 1.00 80.75 95 PHE A O 1
ATOM 704 N N . GLU A 1 96 ? 13.919 1.449 6.607 1.00 87.19 96 GLU A N 1
ATOM 705 C CA . GLU A 1 96 ? 13.015 0.811 7.554 1.00 87.19 96 GLU A CA 1
ATOM 706 C C . GLU A 1 96 ? 11.633 0.678 6.914 1.00 87.19 96 GLU A C 1
ATOM 708 O O . GLU A 1 96 ? 11.021 1.667 6.512 1.00 87.19 96 GLU A O 1
ATOM 713 N N . GLN A 1 97 ? 11.132 -0.548 6.879 1.00 89.94 97 GLN A N 1
ATOM 714 C CA . GLN A 1 97 ? 9.743 -0.870 6.586 1.00 89.94 97 GLN A CA 1
ATOM 715 C C . GLN A 1 97 ? 9.118 -1.600 7.779 1.00 89.94 97 GLN A C 1
ATOM 717 O O . GLN A 1 97 ? 9.817 -2.033 8.707 1.00 89.94 97 GLN A O 1
ATOM 722 N N . ARG A 1 98 ? 7.794 -1.780 7.748 1.00 93.81 98 ARG A N 1
ATOM 723 C CA . ARG A 1 98 ? 7.079 -2.521 8.793 1.00 93.81 98 ARG A CA 1
ATOM 724 C C . ARG A 1 98 ? 6.202 -3.616 8.236 1.00 93.81 98 ARG A C 1
ATOM 726 O O . ARG A 1 98 ? 5.390 -3.385 7.348 1.00 93.81 98 ARG A O 1
ATOM 733 N N . MET A 1 99 ? 6.324 -4.790 8.839 1.00 95.00 99 MET A N 1
ATOM 734 C CA . MET A 1 99 ? 5.438 -5.916 8.594 1.00 95.00 99 MET A CA 1
ATOM 735 C C . MET A 1 99 ? 4.341 -5.927 9.658 1.00 95.00 99 MET A C 1
ATOM 737 O O . M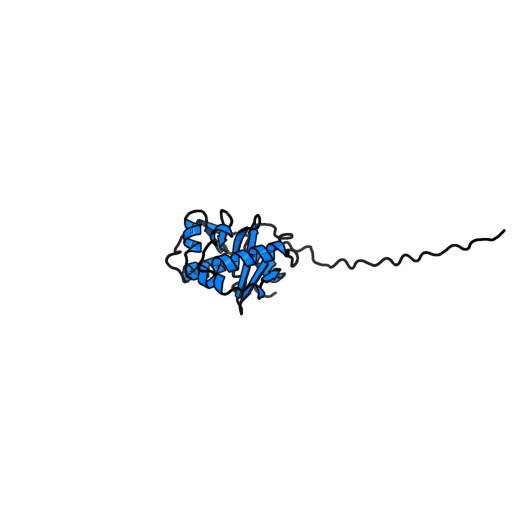ET A 1 99 ? 4.632 -5.967 10.855 1.00 95.00 99 MET A O 1
ATOM 741 N N . PHE A 1 100 ? 3.083 -5.925 9.237 1.00 95.69 100 PHE A N 1
ATOM 742 C CA . PHE A 1 100 ? 1.923 -6.035 10.115 1.00 95.69 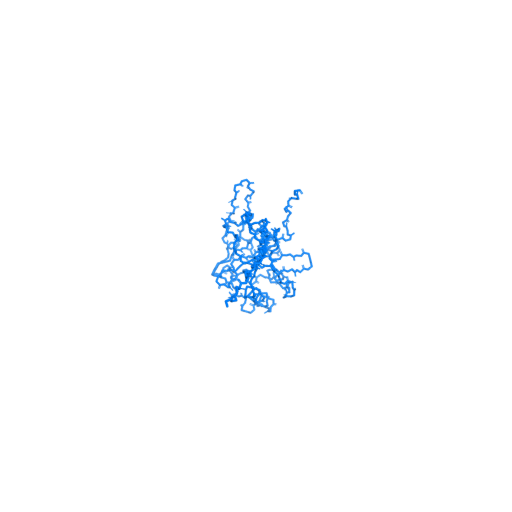100 PHE A CA 1
ATOM 743 C C . PHE A 1 100 ? 1.246 -7.385 9.899 1.00 95.69 100 PHE A C 1
ATOM 745 O O . PHE A 1 100 ? 0.997 -7.796 8.769 1.00 95.69 100 PHE A O 1
ATOM 752 N N . SER A 1 101 ? 0.946 -8.082 10.989 1.00 94.88 101 SER A N 1
ATOM 753 C CA . SER A 1 101 ? 0.213 -9.350 10.977 1.00 94.88 101 SER A CA 1
ATOM 754 C C . SER A 1 101 ? -0.604 -9.489 12.261 1.00 94.88 101 SER A C 1
ATOM 756 O O . SER A 1 101 ? -0.365 -8.775 13.240 1.00 94.88 101 SER A O 1
ATOM 758 N N . GLY A 1 102 ? -1.597 -10.381 12.260 1.00 91.94 102 GLY A N 1
ATOM 759 C CA . GLY A 1 102 ? -2.408 -10.677 13.445 1.00 91.94 102 GLY A CA 1
ATOM 760 C C . GLY A 1 102 ? -2.987 -9.426 14.122 1.00 91.94 102 GLY A C 1
ATOM 761 O O . GLY A 1 102 ? -3.618 -8.589 13.478 1.00 91.94 102 GLY A O 1
ATOM 762 N N . GLY A 1 103 ? -2.767 -9.287 15.434 1.00 90.50 103 GLY A N 1
ATOM 763 C CA . GLY A 1 103 ? -3.270 -8.148 16.212 1.00 90.50 103 GLY A CA 1
ATOM 764 C C . GLY A 1 103 ? -2.711 -6.789 15.772 1.00 90.50 103 GLY A C 1
ATOM 765 O O . GLY A 1 103 ? -3.434 -5.794 15.818 1.00 90.50 103 GLY A O 1
ATOM 766 N N . ASP A 1 104 ? -1.468 -6.744 15.284 1.00 93.75 104 ASP A N 1
ATOM 767 C CA . ASP A 1 104 ? -0.847 -5.506 14.802 1.00 93.75 104 ASP A CA 1
ATOM 768 C C . ASP A 1 104 ? -1.484 -5.033 13.494 1.00 93.75 104 ASP A C 1
ATOM 770 O O . ASP A 1 104 ? -1.688 -3.833 13.313 1.00 93.75 104 ASP A O 1
ATOM 774 N N . LEU A 1 105 ? -1.877 -5.959 12.610 1.00 92.81 105 LEU A N 1
ATOM 775 C CA . LEU A 1 105 ? -2.670 -5.606 11.431 1.00 92.81 105 LEU A CA 1
ATOM 776 C C . LEU A 1 105 ? -3.981 -4.933 11.853 1.00 92.81 105 LEU A C 1
ATOM 778 O O . LEU A 1 105 ? -4.328 -3.881 11.328 1.00 92.81 105 LEU A O 1
ATOM 782 N N . GLY A 1 106 ? -4.655 -5.455 12.879 1.00 91.50 106 GLY A N 1
ATOM 783 C CA . GLY A 1 106 ? -5.831 -4.800 13.457 1.00 91.50 106 GLY A CA 1
ATOM 784 C C . GLY A 1 106 ? -5.566 -3.359 13.915 1.00 91.50 106 GLY A C 1
ATOM 785 O O . GLY A 1 106 ? -6.418 -2.495 13.712 1.00 91.50 106 GLY A O 1
ATOM 786 N N . LEU A 1 107 ? -4.394 -3.066 14.490 1.00 91.31 107 LEU A N 1
ATOM 787 C CA . LEU A 1 107 ? -4.013 -1.700 14.877 1.00 91.31 107 LEU A CA 1
ATOM 788 C C . LEU A 1 107 ? -3.806 -0.797 13.657 1.00 91.31 107 LEU A C 1
ATOM 790 O O . LEU A 1 107 ? -4.353 0.305 13.629 1.00 91.31 107 LEU A O 1
ATOM 794 N N . LEU A 1 108 ? -3.093 -1.276 12.632 1.00 93.44 108 LEU A N 1
ATOM 795 C CA . LEU A 1 108 ? -2.909 -0.551 11.372 1.00 93.44 108 LEU A CA 1
ATOM 796 C C . LEU A 1 108 ? -4.254 -0.196 10.729 1.00 93.44 108 LEU A C 1
ATOM 798 O O . LEU A 1 108 ? -4.505 0.960 10.402 1.00 93.44 108 LEU A O 1
ATOM 802 N N . LEU A 1 109 ? -5.151 -1.173 10.603 1.00 91.81 109 LEU A N 1
ATOM 803 C CA . LEU A 1 109 ? -6.450 -0.980 9.954 1.00 91.81 109 LEU A CA 1
ATOM 804 C C . LEU A 1 109 ? -7.403 -0.092 10.761 1.00 91.81 109 LEU A C 1
ATOM 806 O O . LEU A 1 109 ? -8.380 0.422 10.209 1.00 91.81 109 LEU A O 1
ATOM 810 N N . ASN A 1 110 ? -7.150 0.089 12.058 1.00 89.88 110 ASN A N 1
ATOM 811 C CA . ASN A 1 110 ? -7.886 1.013 12.921 1.00 89.88 110 ASN A CA 1
ATOM 812 C C . ASN A 1 110 ? -7.225 2.388 13.058 1.00 89.88 110 ASN A C 1
ATOM 814 O O . ASN A 1 110 ? -7.856 3.285 13.617 1.00 89.88 110 ASN A O 1
ATOM 818 N N . SER A 1 111 ? -6.022 2.584 12.513 1.00 91.56 111 SER A N 1
ATOM 819 C CA . SER A 1 111 ? -5.368 3.892 12.479 1.00 91.56 111 SER A CA 1
ATOM 820 C C . SER A 1 111 ? -6.209 4.890 11.668 1.00 91.56 111 SER A C 1
ATOM 822 O O . SER A 1 111 ? -6.473 4.652 10.482 1.00 91.56 111 SER A O 1
ATOM 824 N N . PRO A 1 112 ? -6.624 6.026 12.265 1.00 90.44 112 PRO A N 1
ATOM 825 C CA . PRO A 1 112 ? -7.311 7.090 11.537 1.00 90.44 112 PRO A CA 1
ATOM 826 C C . PRO A 1 112 ? -6.467 7.617 10.377 1.00 90.44 112 PRO A C 1
ATOM 828 O O . PRO A 1 112 ? -6.988 7.818 9.285 1.00 90.44 112 PRO A O 1
ATOM 831 N N . THR A 1 113 ? -5.159 7.752 10.594 1.00 92.25 113 THR A N 1
ATOM 832 C CA . THR A 1 113 ? -4.200 8.215 9.588 1.00 92.25 113 THR A CA 1
ATOM 833 C C . THR A 1 113 ? -4.106 7.243 8.419 1.00 92.25 113 THR A C 1
ATOM 835 O O . THR A 1 113 ? -4.151 7.669 7.268 1.00 92.25 113 THR A O 1
ATOM 838 N N . PHE A 1 114 ? -4.021 5.934 8.679 1.00 93.38 114 PHE A N 1
ATOM 839 C CA . PHE A 1 114 ? -4.014 4.942 7.601 1.00 93.38 114 PHE A CA 1
ATOM 840 C C . PHE A 1 114 ? -5.289 5.024 6.756 1.00 93.38 114 PHE A C 1
ATOM 842 O O . PHE A 1 114 ? -5.225 5.075 5.527 1.00 93.38 114 PHE A O 1
ATOM 849 N N . ARG A 1 115 ? -6.450 5.105 7.413 1.00 91.44 115 ARG A N 1
ATOM 850 C CA . ARG A 1 115 ? -7.746 5.238 6.732 1.00 91.44 115 ARG A CA 1
ATOM 851 C C . ARG A 1 115 ? -7.845 6.525 5.927 1.00 91.44 115 ARG A C 1
ATOM 853 O O . ARG A 1 115 ? -8.364 6.490 4.818 1.00 91.44 115 ARG A O 1
ATOM 860 N N . GLU A 1 116 ? -7.353 7.635 6.468 1.00 91.19 116 GLU A N 1
ATOM 861 C CA . GLU A 1 116 ? -7.313 8.920 5.773 1.00 91.19 116 GLU A CA 1
ATOM 862 C C . GLU A 1 116 ? -6.421 8.864 4.531 1.00 91.19 116 GLU A C 1
ATOM 864 O O . GLU A 1 116 ? -6.798 9.381 3.485 1.00 91.19 116 GLU A O 1
ATOM 869 N N . VAL A 1 117 ? -5.255 8.219 4.616 1.00 92.06 117 VAL A N 1
ATOM 870 C CA . VAL A 1 117 ? -4.378 8.041 3.452 1.00 92.06 117 VAL A CA 1
ATOM 871 C C . VAL A 1 117 ? -5.090 7.222 2.379 1.00 92.06 117 VAL A C 1
ATOM 873 O O . VAL A 1 117 ? -5.167 7.662 1.236 1.00 92.06 117 VAL A O 1
ATOM 876 N N . VAL A 1 118 ? -5.649 6.063 2.737 1.00 92.88 118 VAL A N 1
ATOM 877 C CA . VAL A 1 118 ? -6.300 5.169 1.766 1.00 92.88 118 VAL A CA 1
ATOM 878 C C . VAL A 1 118 ? -7.562 5.797 1.164 1.00 92.88 118 VAL A C 1
ATOM 880 O O . VAL A 1 118 ? -7.814 5.618 -0.026 1.00 92.88 118 VAL A O 1
ATOM 883 N N . SER A 1 119 ? -8.338 6.566 1.935 1.00 91.44 119 SER A N 1
ATOM 884 C CA . SER A 1 119 ? -9.602 7.154 1.467 1.00 91.44 119 SER A CA 1
ATOM 885 C C . SER A 1 119 ? -9.441 8.252 0.415 1.00 91.44 119 SER A C 1
ATOM 887 O O . SER A 1 119 ? -10.409 8.565 -0.277 1.00 91.44 119 SER A O 1
ATOM 889 N N . ARG A 1 120 ? -8.239 8.821 0.265 1.00 92.19 120 ARG A N 1
ATOM 890 C CA . ARG A 1 120 ? -7.939 9.810 -0.782 1.00 92.19 120 ARG A CA 1
ATOM 891 C C . ARG A 1 120 ? -7.881 9.188 -2.175 1.00 92.19 120 ARG A C 1
ATOM 893 O O . ARG A 1 120 ? -8.106 9.885 -3.158 1.00 92.19 120 ARG A O 1
ATOM 900 N N . PHE A 1 121 ? -7.591 7.893 -2.268 1.00 93.88 121 PHE A N 1
ATOM 901 C CA . PHE A 1 121 ? -7.446 7.198 -3.540 1.00 93.88 121 PHE A CA 1
ATOM 902 C C . PHE A 1 121 ? -8.797 6.715 -4.070 1.00 93.88 121 PHE A C 1
ATOM 904 O O . PHE A 1 121 ? -9.558 6.050 -3.368 1.00 93.88 121 PHE A O 1
ATOM 911 N N . SER A 1 122 ? -9.086 7.036 -5.333 1.00 88.50 122 SER A N 1
ATOM 912 C CA . SER A 1 122 ? -10.339 6.678 -6.001 1.00 88.50 122 SER A CA 1
ATOM 913 C C . SER A 1 122 ? -10.152 5.541 -7.009 1.00 88.50 122 SER A C 1
ATOM 915 O O . SER A 1 122 ? -9.042 5.238 -7.450 1.00 88.50 122 SER A O 1
ATOM 917 N N . LEU A 1 123 ? -11.267 4.920 -7.405 1.00 89.75 123 LEU A N 1
ATOM 918 C CA . LEU A 1 123 ? -11.278 3.882 -8.440 1.00 89.75 123 LEU A CA 1
ATOM 919 C C . LEU A 1 123 ? -10.870 4.415 -9.818 1.00 89.75 123 LEU A C 1
ATOM 921 O O . LEU A 1 123 ? -10.254 3.688 -10.592 1.00 89.75 123 LEU A O 1
ATOM 925 N N . ASP A 1 124 ? -11.189 5.678 -10.108 1.00 91.44 124 ASP A N 1
ATOM 926 C CA . ASP A 1 124 ? -10.882 6.316 -11.393 1.00 91.44 124 ASP A CA 1
ATOM 927 C C . ASP A 1 124 ? -9.371 6.534 -11.581 1.00 91.44 124 ASP A C 1
ATOM 929 O O . ASP A 1 124 ? -8.894 6.664 -12.707 1.00 91.44 124 ASP A O 1
ATOM 933 N N . GLY A 1 125 ? -8.608 6.539 -10.482 1.00 92.56 125 GLY A N 1
ATOM 934 C CA . GLY A 1 125 ? -7.151 6.666 -10.477 1.00 92.56 125 GLY A CA 1
ATOM 935 C C . GLY A 1 125 ? -6.390 5.342 -10.601 1.00 92.56 125 GLY A C 1
ATOM 936 O O . GLY A 1 125 ? -5.163 5.352 -10.482 1.00 92.56 125 GLY A O 1
ATOM 937 N N . LEU A 1 126 ? -7.072 4.206 -10.791 1.00 96.81 126 LEU A N 1
ATOM 938 C CA . LEU A 1 126 ? -6.427 2.894 -10.884 1.00 96.81 126 LEU A CA 1
ATOM 939 C C . LEU A 1 126 ? -5.810 2.650 -12.262 1.00 96.81 126 LEU A C 1
ATOM 941 O O . LEU A 1 126 ? -6.486 2.718 -13.288 1.00 96.81 126 LEU A O 1
ATOM 945 N N . ARG A 1 127 ? -4.527 2.280 -12.283 1.00 96.56 127 ARG A N 1
ATOM 946 C CA . ARG A 1 127 ? -3.812 1.892 -13.509 1.00 96.56 127 ARG A CA 1
ATOM 947 C C . ARG A 1 127 ? -2.653 0.940 -13.223 1.00 96.56 127 ARG A C 1
ATOM 949 O O . ARG A 1 127 ? -2.310 0.677 -12.070 1.00 96.56 127 ARG A O 1
ATOM 956 N N . ALA A 1 128 ? -2.038 0.429 -14.286 1.00 96.06 128 ALA A N 1
ATOM 957 C CA . ALA A 1 128 ? -0.762 -0.262 -14.174 1.00 96.06 128 ALA A CA 1
ATOM 958 C C . ALA A 1 128 ? 0.330 0.696 -13.663 1.00 96.06 128 ALA A C 1
ATOM 960 O O . ALA A 1 128 ? 0.310 1.900 -13.945 1.00 96.06 128 ALA A O 1
ATOM 961 N N . ALA A 1 129 ? 1.281 0.153 -12.905 1.00 94.38 129 ALA A N 1
ATOM 962 C CA . ALA A 1 129 ? 2.478 0.884 -12.518 1.00 94.38 129 ALA A CA 1
ATOM 963 C C . ALA A 1 129 ? 3.363 1.129 -13.751 1.00 94.38 129 ALA A C 1
ATOM 965 O O . ALA A 1 129 ? 3.765 0.184 -14.435 1.00 94.38 129 ALA A O 1
ATOM 966 N N . SER A 1 130 ? 3.698 2.391 -13.994 1.00 93.00 130 SER A N 1
ATOM 967 C CA . SER A 1 130 ? 4.636 2.838 -15.023 1.00 93.00 130 SER A CA 1
ATOM 968 C C . SER A 1 130 ? 6.042 2.294 -14.775 1.00 93.00 130 SER A C 1
ATOM 970 O O . SER A 1 130 ? 6.393 1.918 -13.655 1.00 93.00 130 SER A O 1
ATOM 972 N N . GLY A 1 131 ? 6.904 2.323 -15.794 1.00 89.44 131 GLY A N 1
ATOM 973 C CA . GLY A 1 131 ? 8.292 1.864 -15.662 1.00 89.44 131 GLY A CA 1
ATOM 974 C C . GLY A 1 131 ? 9.062 2.516 -14.502 1.00 89.44 131 GLY A C 1
ATOM 975 O O . GLY A 1 131 ? 9.836 1.839 -13.831 1.00 89.44 131 GLY A O 1
ATOM 976 N N . MET A 1 132 ? 8.811 3.799 -14.209 1.00 88.38 132 MET A N 1
ATOM 977 C CA . MET A 1 132 ? 9.438 4.495 -13.077 1.00 88.38 132 MET A CA 1
ATOM 978 C C . MET A 1 132 ? 8.926 3.984 -11.723 1.00 88.38 132 MET A C 1
ATOM 980 O O . MET A 1 132 ? 9.716 3.762 -10.812 1.00 88.38 132 MET A O 1
ATOM 984 N N . GLU A 1 133 ? 7.622 3.751 -11.584 1.00 91.19 133 GLU A N 1
ATOM 985 C CA . GLU A 1 133 ? 7.028 3.242 -10.338 1.00 91.19 133 GLU A CA 1
ATOM 986 C C . GLU A 1 133 ? 7.443 1.790 -10.076 1.00 91.19 133 GLU A C 1
ATOM 988 O O . GLU A 1 133 ? 7.786 1.431 -8.949 1.00 91.19 133 GLU A O 1
ATOM 993 N N . ARG A 1 134 ? 7.502 0.968 -11.133 1.00 90.44 134 ARG A N 1
ATOM 994 C CA . ARG A 1 134 ? 8.052 -0.395 -11.071 1.00 90.44 134 ARG A CA 1
ATOM 995 C C . ARG A 1 134 ? 9.522 -0.376 -10.668 1.00 90.44 134 ARG A C 1
ATOM 997 O O . ARG A 1 134 ? 9.947 -1.189 -9.850 1.00 90.44 134 ARG A O 1
ATOM 1004 N N . ARG A 1 135 ? 10.290 0.583 -11.195 1.00 86.12 135 ARG A N 1
ATOM 1005 C CA . ARG A 1 135 ? 11.677 0.808 -10.790 1.00 86.12 135 ARG A CA 1
ATOM 1006 C C . ARG A 1 135 ? 11.751 1.134 -9.297 1.00 86.12 135 ARG A C 1
ATOM 1008 O O . ARG A 1 135 ? 12.486 0.442 -8.605 1.00 86.12 135 ARG A O 1
ATOM 1015 N N . VAL A 1 136 ? 10.975 2.096 -8.779 1.00 84.44 136 VAL A N 1
ATOM 1016 C CA . VAL A 1 136 ? 10.928 2.393 -7.327 1.00 84.44 136 VAL A CA 1
ATOM 1017 C C . VAL A 1 136 ? 10.675 1.122 -6.521 1.00 84.44 136 VAL A C 1
ATOM 1019 O O . VAL A 1 136 ? 11.447 0.825 -5.615 1.00 84.44 136 VAL A O 1
ATOM 1022 N N . TYR A 1 137 ? 9.656 0.346 -6.890 1.00 85.44 137 TYR A N 1
ATOM 1023 C CA . TYR A 1 137 ? 9.314 -0.892 -6.194 1.00 85.44 137 TYR A CA 1
ATOM 1024 C C . TYR A 1 137 ? 10.463 -1.909 -6.179 1.00 85.44 137 TYR A C 1
ATOM 1026 O O . TYR A 1 137 ? 10.832 -2.426 -5.131 1.00 85.44 137 TYR A O 1
ATOM 1034 N N . TYR A 1 138 ? 11.112 -2.137 -7.322 1.00 84.44 138 TYR A N 1
ATOM 1035 C CA . TYR A 1 138 ? 12.301 -2.993 -7.395 1.00 84.44 138 TYR A CA 1
ATOM 1036 C C . TYR A 1 138 ? 13.460 -2.473 -6.527 1.00 84.44 138 TYR A C 1
ATOM 1038 O O . TYR A 1 138 ? 14.299 -3.231 -6.027 1.00 84.44 138 TYR A O 1
ATOM 1046 N N . TYR A 1 139 ? 13.544 -1.153 -6.346 1.00 78.62 139 TYR A N 1
ATOM 1047 C CA . TYR A 1 139 ? 14.549 -0.563 -5.474 1.00 78.62 139 TYR A CA 1
ATOM 1048 C C . TYR A 1 139 ? 14.240 -0.754 -3.980 1.00 78.62 139 TYR A C 1
ATOM 1050 O O . TYR A 1 139 ? 15.180 -0.814 -3.179 1.00 78.62 139 TYR A O 1
ATOM 1058 N N . THR A 1 140 ? 12.968 -0.911 -3.615 1.00 74.62 140 THR A N 1
ATOM 1059 C CA . THR A 1 140 ? 12.518 -1.053 -2.225 1.00 74.62 140 THR A CA 1
ATOM 1060 C C . THR A 1 140 ? 12.283 -2.492 -1.791 1.00 74.62 140 THR A C 1
ATOM 1062 O O . THR A 1 140 ? 12.288 -2.748 -0.588 1.00 74.62 140 THR A O 1
ATOM 1065 N N . VAL A 1 141 ? 12.116 -3.428 -2.728 1.00 71.75 141 VAL A N 1
ATOM 1066 C CA . VAL A 1 141 ? 11.695 -4.805 -2.449 1.00 71.75 141 VAL A CA 1
ATOM 1067 C C . VAL A 1 141 ? 12.707 -5.820 -2.997 1.00 71.75 141 VAL A C 1
ATOM 1069 O O . VAL A 1 141 ? 13.068 -5.739 -4.169 1.00 71.75 141 VAL A O 1
ATOM 1072 N N . PRO A 1 142 ? 13.187 -6.785 -2.189 1.00 57.62 142 PRO A N 1
ATOM 1073 C CA . PRO A 1 142 ? 14.333 -7.630 -2.540 1.00 57.62 142 PRO A CA 1
ATOM 1074 C C . PRO A 1 142 ? 14.025 -8.820 -3.476 1.00 57.62 142 PRO A C 1
ATOM 1076 O O . PRO A 1 142 ? 14.807 -9.770 -3.508 1.00 57.62 142 PRO A O 1
ATOM 1079 N N . PHE A 1 143 ? 12.927 -8.812 -4.239 1.00 64.81 143 PHE A N 1
ATOM 1080 C CA . PHE A 1 143 ? 12.575 -9.916 -5.148 1.00 64.81 143 PHE A CA 1
ATOM 1081 C C . PHE A 1 143 ? 12.359 -9.476 -6.601 1.00 64.81 143 PHE A C 1
ATOM 1083 O O . PHE A 1 143 ? 12.215 -8.296 -6.912 1.00 64.81 143 PHE A O 1
ATOM 1090 N N . GLU A 1 144 ? 12.391 -10.449 -7.516 1.00 64.62 144 GLU A N 1
ATOM 1091 C CA . GLU A 1 144 ? 12.245 -10.228 -8.954 1.00 64.62 144 GLU A CA 1
ATOM 1092 C C . GLU A 1 144 ? 10.776 -9.978 -9.322 1.00 64.62 144 GLU A C 1
ATOM 1094 O O . GLU A 1 144 ? 9.945 -10.877 -9.268 1.00 64.62 144 GLU A O 1
ATOM 1099 N N . ILE A 1 145 ? 10.464 -8.754 -9.750 1.00 72.50 145 ILE A N 1
ATOM 1100 C CA . ILE A 1 145 ? 9.094 -8.307 -10.068 1.00 72.50 145 ILE A CA 1
ATOM 1101 C C . ILE A 1 145 ? 8.804 -8.305 -11.572 1.00 72.50 145 ILE A C 1
ATOM 1103 O O . ILE A 1 145 ? 7.761 -7.811 -12.007 1.00 72.50 145 ILE A O 1
ATOM 1107 N N . ARG A 1 146 ? 9.742 -8.793 -12.398 1.00 70.88 146 ARG A N 1
ATOM 1108 C CA . ARG A 1 146 ? 9.766 -8.599 -13.860 1.00 70.88 146 ARG A CA 1
ATOM 1109 C C . ARG A 1 146 ? 8.456 -8.986 -14.553 1.00 70.88 146 ARG A C 1
ATOM 1111 O O . ARG A 1 146 ? 8.127 -8.416 -15.586 1.00 70.88 146 ARG A O 1
ATOM 1118 N N . LYS A 1 147 ? 7.690 -9.916 -13.976 1.00 77.31 147 LYS A N 1
ATOM 1119 C CA . LYS A 1 147 ? 6.416 -10.414 -14.524 1.00 77.31 147 LYS A CA 1
ATOM 1120 C C . LYS A 1 147 ? 5.220 -10.198 -13.602 1.00 77.31 147 LYS A C 1
ATOM 1122 O O . LYS A 1 147 ? 4.133 -10.699 -13.885 1.00 77.31 147 LYS A O 1
ATOM 1127 N N . GLU A 1 148 ? 5.404 -9.464 -12.511 1.00 84.94 148 GLU A N 1
ATOM 1128 C CA . GLU A 1 148 ? 4.332 -9.253 -11.552 1.00 84.94 148 GLU A CA 1
ATOM 1129 C C . GLU A 1 148 ? 3.401 -8.113 -11.989 1.00 84.94 148 GLU A C 1
ATOM 1131 O O . GLU A 1 148 ? 3.870 -7.048 -12.424 1.00 84.94 148 GLU A O 1
ATOM 1136 N N . PRO A 1 149 ? 2.075 -8.324 -11.897 1.00 90.12 149 PRO A N 1
ATOM 1137 C CA . PRO A 1 149 ? 1.098 -7.274 -12.127 1.00 90.12 149 PRO A CA 1
ATOM 1138 C C . PRO A 1 149 ? 1.147 -6.258 -10.981 1.00 90.12 149 PRO A C 1
ATOM 1140 O O . PRO A 1 149 ? 0.780 -6.561 -9.846 1.00 90.12 149 PRO A O 1
ATOM 1143 N N . LEU A 1 150 ? 1.557 -5.031 -11.296 1.00 92.81 150 LEU A N 1
ATOM 1144 C CA . LEU A 1 150 ? 1.681 -3.947 -10.323 1.00 92.81 150 LEU A CA 1
ATOM 1145 C C . LEU A 1 150 ? 0.627 -2.888 -10.604 1.00 92.81 150 LEU A C 1
ATOM 1147 O O . LEU A 1 150 ? 0.515 -2.391 -11.727 1.00 92.81 150 LEU A O 1
ATOM 1151 N N . THR A 1 151 ? -0.154 -2.553 -9.581 1.00 96.69 151 THR A N 1
ATOM 1152 C CA . THR A 1 151 ? -1.254 -1.594 -9.695 1.00 96.69 151 THR A CA 1
ATOM 1153 C C . THR A 1 151 ? -0.956 -0.394 -8.821 1.00 96.69 151 THR A C 1
ATOM 1155 O O . THR A 1 151 ? -0.561 -0.546 -7.666 1.00 96.69 151 THR A O 1
ATOM 1158 N N . VAL A 1 152 ? -1.170 0.797 -9.363 1.00 96.75 152 VAL A N 1
ATOM 1159 C CA . VAL A 1 152 ? -1.140 2.028 -8.579 1.00 96.75 152 VAL A CA 1
ATOM 1160 C C . VAL A 1 152 ? -2.527 2.645 -8.521 1.00 96.75 152 VAL A C 1
ATOM 1162 O O . VAL A 1 152 ? -3.316 2.518 -9.461 1.00 96.75 152 VAL A O 1
ATOM 1165 N N . ALA A 1 153 ? -2.797 3.328 -7.419 1.00 97.06 153 ALA A N 1
ATOM 1166 C CA . ALA A 1 153 ? -3.906 4.246 -7.270 1.00 97.06 153 ALA A CA 1
ATOM 1167 C C . ALA A 1 153 ? -3.351 5.671 -7.202 1.00 97.06 153 ALA A C 1
ATOM 1169 O O . ALA A 1 153 ? -2.393 5.934 -6.471 1.00 97.06 153 ALA A O 1
ATOM 1170 N N . VAL A 1 154 ? -3.937 6.582 -7.974 1.00 95.88 154 VAL A N 1
ATOM 1171 C CA . VAL A 1 154 ? -3.490 7.976 -8.072 1.00 95.88 154 VAL A CA 1
ATOM 1172 C C . VAL A 1 154 ? -4.554 8.908 -7.503 1.00 95.88 154 VAL A C 1
ATOM 1174 O O . VAL A 1 154 ? -5.735 8.763 -7.817 1.00 95.88 154 VAL A O 1
ATOM 1177 N N . ALA A 1 155 ? -4.131 9.872 -6.688 1.00 94.69 155 ALA A N 1
ATOM 1178 C CA . ALA A 1 155 ? -4.972 10.957 -6.190 1.00 94.69 155 ALA A CA 1
ATOM 1179 C C . ALA A 1 155 ? -4.152 12.248 -6.118 1.00 94.69 155 ALA A C 1
ATOM 1181 O O . ALA A 1 155 ? -3.138 12.298 -5.427 1.00 94.69 155 ALA A O 1
ATOM 1182 N N . ASP A 1 156 ? -4.575 13.287 -6.840 1.00 91.06 156 ASP A N 1
ATOM 1183 C CA . ASP A 1 156 ? -3.829 14.539 -7.004 1.00 91.06 156 ASP A CA 1
ATOM 1184 C C . ASP A 1 156 ? -2.367 14.304 -7.443 1.00 91.06 156 ASP A C 1
ATOM 1186 O O . ASP A 1 156 ? -2.102 13.938 -8.589 1.00 91.06 156 ASP A O 1
ATOM 1190 N N . HIS A 1 157 ? -1.416 14.508 -6.529 1.00 89.44 157 HIS A N 1
ATOM 1191 C CA . HIS A 1 157 ? 0.020 14.292 -6.727 1.00 89.44 157 HIS A CA 1
ATOM 1192 C C . HIS A 1 157 ? 0.547 13.043 -6.008 1.00 89.44 157 HIS A C 1
ATOM 1194 O O . HIS A 1 157 ? 1.740 12.745 -6.085 1.00 89.44 157 HIS A O 1
ATOM 1200 N N . ASP A 1 158 ? -0.321 12.323 -5.300 1.00 94.31 158 ASP A N 1
ATOM 1201 C CA . ASP A 1 158 ? 0.022 11.119 -4.564 1.00 94.31 158 ASP A CA 1
ATOM 1202 C C . ASP A 1 158 ? -0.192 9.860 -5.412 1.00 94.31 158 ASP A C 1
ATOM 1204 O O . ASP A 1 158 ? -1.179 9.717 -6.140 1.00 94.31 158 ASP A O 1
ATOM 1208 N N . VAL A 1 159 ? 0.752 8.925 -5.289 1.00 95.38 159 VAL A N 1
ATOM 1209 C CA . VAL A 1 159 ? 0.724 7.627 -5.970 1.00 95.38 159 VAL A CA 1
ATOM 1210 C C . VAL A 1 159 ? 0.925 6.535 -4.932 1.00 95.38 159 VAL A C 1
ATOM 1212 O O . VAL A 1 159 ? 2.005 6.422 -4.350 1.00 95.38 159 VAL A O 1
ATOM 1215 N N . LEU A 1 160 ? -0.106 5.722 -4.723 1.00 96.25 160 LEU A N 1
ATOM 1216 C CA . LEU A 1 160 ? -0.057 4.543 -3.867 1.00 96.25 160 LEU 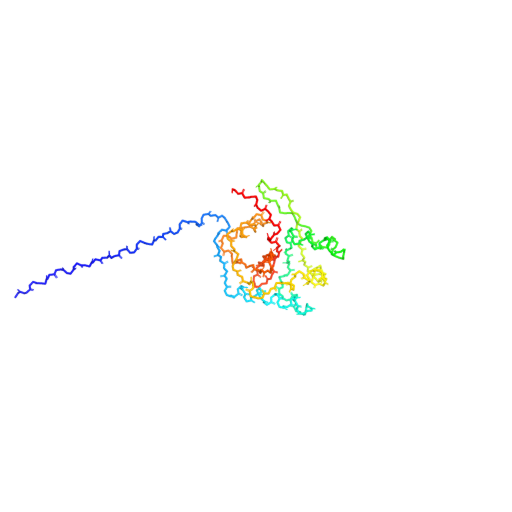A CA 1
ATOM 1217 C C . LEU A 1 160 ? 0.136 3.302 -4.733 1.00 96.25 160 LEU A C 1
ATOM 1219 O O . LEU A 1 160 ? -0.732 2.953 -5.530 1.00 96.25 160 LEU A O 1
ATOM 1223 N N . LEU A 1 161 ? 1.253 2.612 -4.552 1.00 95.38 161 LEU A N 1
ATOM 1224 C CA . LEU A 1 161 ? 1.477 1.288 -5.107 1.00 95.38 161 LEU A CA 1
ATOM 1225 C C . LEU A 1 161 ? 0.831 0.234 -4.212 1.00 95.38 161 LEU A C 1
ATOM 1227 O O . LEU A 1 161 ? 1.079 0.199 -3.005 1.00 95.38 161 LEU A O 1
ATOM 1231 N N . VAL A 1 162 ? 0.037 -0.636 -4.831 1.00 95.69 162 VAL A N 1
ATOM 1232 C CA . VAL A 1 162 ? -0.656 -1.748 -4.181 1.00 95.69 162 VAL A CA 1
ATOM 1233 C C . VAL A 1 162 ? -0.245 -3.041 -4.865 1.00 95.69 162 VAL A C 1
ATOM 1235 O O . VAL A 1 162 ? -0.447 -3.212 -6.072 1.00 95.69 162 VAL A O 1
ATOM 1238 N N . VAL A 1 163 ? 0.321 -3.962 -4.088 1.00 93.81 163 VAL A N 1
ATOM 1239 C CA . VAL A 1 163 ? 0.779 -5.258 -4.598 1.00 93.81 163 VAL A CA 1
ATOM 1240 C C . VAL A 1 163 ? -0.018 -6.374 -3.948 1.00 93.81 163 VAL A C 1
ATOM 1242 O O . VAL A 1 163 ? -0.286 -6.349 -2.741 1.00 93.81 163 VAL A O 1
ATOM 1245 N N . LEU A 1 164 ? -0.429 -7.328 -4.782 1.00 94.44 164 LEU A N 1
ATOM 1246 C CA . LEU A 1 164 ? -1.318 -8.415 -4.403 1.00 94.44 164 LEU A CA 1
ATOM 1247 C C . LEU A 1 164 ? -0.594 -9.763 -4.399 1.00 94.44 164 LEU A C 1
ATOM 1249 O O . LEU A 1 164 ? 0.139 -10.070 -5.333 1.00 94.44 164 LEU A O 1
ATOM 1253 N N . SER A 1 165 ? -0.872 -10.564 -3.376 1.00 91.88 165 SER A N 1
ATOM 1254 C CA . SER A 1 165 ? -0.482 -11.963 -3.212 1.00 91.88 165 SER A CA 1
ATOM 1255 C C . SER A 1 165 ? -1.781 -12.736 -3.032 1.00 91.88 165 SER A C 1
ATOM 1257 O O . SER A 1 165 ? -2.613 -12.356 -2.208 1.00 91.88 165 SER A O 1
ATOM 1259 N N . ASP A 1 166 ? -2.036 -13.723 -3.892 1.00 91.81 166 ASP A N 1
ATOM 1260 C CA . ASP A 1 166 ? -3.298 -14.479 -3.918 1.00 91.81 166 ASP A CA 1
ATOM 1261 C C . ASP A 1 166 ? -4.564 -13.591 -3.904 1.00 91.81 166 ASP A C 1
ATOM 1263 O O . ASP A 1 166 ? -5.584 -13.888 -3.279 1.00 91.81 166 ASP A O 1
ATOM 1267 N N . GLY A 1 167 ? -4.486 -12.458 -4.610 1.00 93.94 167 GLY A N 1
ATOM 1268 C CA . GLY A 1 167 ? -5.565 -11.477 -4.745 1.00 93.94 167 GLY A CA 1
ATOM 1269 C C . GLY A 1 167 ? -5.817 -10.596 -3.521 1.00 93.94 167 GLY A C 1
ATOM 1270 O O . GLY A 1 167 ? -6.812 -9.869 -3.483 1.00 93.94 167 GLY A O 1
ATOM 1271 N N . ARG A 1 168 ? -4.921 -10.636 -2.532 1.00 95.69 168 ARG A N 1
ATOM 1272 C CA . ARG A 1 168 ? -4.978 -9.846 -1.300 1.00 95.69 168 ARG A CA 1
ATOM 1273 C C . ARG A 1 168 ? -3.778 -8.922 -1.186 1.00 95.69 168 ARG A C 1
ATOM 1275 O O . ARG A 1 168 ? -2.692 -9.243 -1.654 1.00 95.69 168 ARG A O 1
ATOM 1282 N N . VAL A 1 169 ? -3.962 -7.773 -0.550 1.00 95.44 169 VAL A N 1
ATOM 1283 C CA . VAL A 1 169 ? -2.898 -6.791 -0.338 1.00 95.44 169 VAL A CA 1
ATOM 1284 C C . VAL A 1 169 ? -1.837 -7.373 0.592 1.00 95.44 169 VAL A C 1
ATOM 1286 O O . VAL A 1 169 ? -2.114 -7.632 1.763 1.00 95.44 169 VAL A O 1
ATOM 1289 N N . PHE A 1 170 ? -0.616 -7.523 0.078 1.00 93.44 170 PHE A N 1
ATOM 1290 C CA . PHE A 1 170 ? 0.558 -7.895 0.879 1.00 93.44 170 PHE A CA 1
ATOM 1291 C C . PHE A 1 170 ? 1.609 -6.784 0.931 1.00 93.44 170 PHE A C 1
ATOM 1293 O O . PHE A 1 170 ? 2.512 -6.854 1.760 1.00 93.44 170 PHE A O 1
ATOM 1300 N N . TRP A 1 171 ? 1.498 -5.750 0.089 1.00 94.00 171 TRP A N 1
ATOM 1301 C CA . TRP A 1 171 ? 2.395 -4.598 0.118 1.00 94.00 171 TRP A CA 1
ATOM 1302 C C . TRP A 1 171 ? 1.678 -3.295 -0.242 1.00 94.00 171 TRP A C 1
ATOM 1304 O O . TRP A 1 171 ? 0.932 -3.240 -1.225 1.00 94.00 171 TRP A O 1
ATOM 1314 N N . LEU A 1 172 ? 1.971 -2.234 0.515 1.00 95.25 172 LEU A N 1
ATOM 1315 C CA . LEU A 1 172 ? 1.559 -0.856 0.233 1.00 95.25 172 LEU A CA 1
ATOM 1316 C C . LEU A 1 172 ? 2.752 0.105 0.312 1.00 95.25 172 LEU A C 1
ATOM 1318 O O . LEU A 1 172 ? 3.533 0.044 1.260 1.00 95.25 172 LEU A O 1
ATOM 1322 N N . GLU A 1 173 ? 2.869 1.026 -0.646 1.00 93.62 173 GLU A N 1
ATOM 1323 C CA . GLU A 1 173 ? 3.927 2.049 -0.663 1.00 93.62 173 GLU A CA 1
ATOM 1324 C C . GLU A 1 173 ? 3.476 3.358 -1.322 1.00 93.62 173 GLU A C 1
ATOM 1326 O O . GLU A 1 173 ? 2.816 3.343 -2.358 1.00 93.62 173 GLU A O 1
ATOM 1331 N N . MET A 1 174 ? 3.900 4.492 -0.764 1.00 93.75 174 MET A N 1
ATOM 1332 C CA . MET A 1 174 ? 3.731 5.819 -1.357 1.00 93.75 174 MET A CA 1
ATOM 1333 C C . MET A 1 174 ? 4.883 6.113 -2.319 1.00 93.75 174 MET A C 1
ATOM 1335 O O . MET A 1 174 ? 5.950 6.579 -1.923 1.00 93.75 174 MET A O 1
ATOM 1339 N N . VAL A 1 175 ? 4.669 5.863 -3.608 1.00 90.56 175 VAL A N 1
ATOM 1340 C CA . VAL A 1 175 ? 5.701 6.036 -4.640 1.00 90.56 175 VAL A CA 1
ATOM 1341 C C . VAL A 1 175 ? 5.986 7.512 -4.932 1.00 90.56 175 VAL A C 1
ATOM 1343 O O . VAL A 1 175 ? 7.115 7.856 -5.269 1.00 90.56 175 VAL A O 1
ATOM 1346 N N . SER A 1 176 ? 5.004 8.399 -4.740 1.00 85.56 176 SER A N 1
ATOM 1347 C CA . SER A 1 176 ? 5.155 9.852 -4.940 1.00 85.56 176 SER A CA 1
ATOM 1348 C C . SER A 1 176 ? 6.223 10.502 -4.050 1.00 85.56 176 SER A C 1
ATOM 1350 O O . SER A 1 176 ? 6.760 11.549 -4.404 1.00 85.56 176 SER A O 1
ATOM 1352 N N . ASP A 1 177 ? 6.574 9.876 -2.925 1.00 81.31 177 ASP A N 1
ATOM 1353 C CA . ASP A 1 177 ? 7.605 10.375 -2.006 1.00 81.31 177 ASP A CA 1
ATOM 1354 C C . ASP A 1 177 ? 9.029 10.020 -2.427 1.00 81.31 177 ASP A C 1
ATOM 1356 O O . ASP A 1 177 ? 10.004 10.551 -1.881 1.00 81.31 177 ASP A O 1
ATOM 1360 N N . TRP A 1 178 ? 9.171 9.137 -3.411 1.00 78.81 178 TRP A N 1
ATOM 1361 C CA . TRP A 1 178 ? 10.472 8.730 -3.898 1.00 78.81 178 TRP A CA 1
ATOM 1362 C C . TRP A 1 178 ? 10.996 9.740 -4.906 1.00 78.81 178 TRP A C 1
ATOM 1364 O O . TRP A 1 178 ? 10.513 9.869 -6.029 1.00 78.81 178 TRP A O 1
ATOM 1374 N N . LYS A 1 179 ? 12.080 10.415 -4.525 1.00 64.94 179 LYS A N 1
ATOM 1375 C CA . LYS A 1 179 ? 12.945 11.112 -5.473 1.00 64.94 179 LYS A CA 1
ATOM 1376 C C . LYS A 1 179 ? 13.962 10.113 -6.001 1.00 64.94 179 LYS A C 1
ATOM 1378 O O . LYS A 1 179 ? 15.075 10.031 -5.486 1.00 64.94 179 LYS A O 1
ATOM 1383 N N . LEU A 1 180 ? 13.591 9.341 -7.018 1.00 57.94 180 LEU A N 1
ATOM 1384 C CA . LEU A 1 180 ? 14.618 8.688 -7.823 1.00 57.94 180 LEU A CA 1
ATOM 1385 C C . LEU A 1 180 ? 15.374 9.807 -8.537 1.00 57.94 180 LEU A C 1
ATOM 1387 O O . LEU A 1 180 ? 14.794 10.510 -9.362 1.00 57.94 180 LEU A O 1
ATOM 1391 N N . GLY A 1 181 ? 16.627 10.040 -8.138 1.00 46.00 181 GLY A N 1
ATOM 1392 C CA . GLY A 1 181 ? 17.487 11.028 -8.781 1.00 46.00 181 GLY A CA 1
ATOM 1393 C C . GLY A 1 181 ? 17.424 10.838 -10.294 1.00 46.00 181 GLY A C 1
ATOM 1394 O O . GLY A 1 181 ? 17.616 9.724 -10.781 1.00 46.00 181 GLY A O 1
ATOM 1395 N N . GLY A 1 182 ? 17.068 11.904 -11.012 1.00 37.81 182 GLY A N 1
ATOM 1396 C CA . GLY A 1 182 ? 17.054 11.891 -12.468 1.00 37.81 182 GLY A CA 1
ATOM 1397 C C . GLY A 1 182 ? 18.444 11.531 -12.980 1.00 37.81 182 GLY A C 1
ATOM 1398 O O . GLY A 1 182 ? 19.433 12.089 -12.503 1.00 37.81 182 GLY A O 1
ATOM 1399 N N . ALA A 1 183 ? 18.495 10.570 -13.901 1.00 33.66 183 ALA A N 1
ATOM 1400 C CA . ALA A 1 183 ? 19.621 10.441 -14.815 1.00 33.66 183 ALA A CA 1
ATOM 1401 C C . ALA A 1 183 ? 19.634 11.640 -15.772 1.00 33.66 183 ALA A C 1
ATOM 1403 O O . ALA A 1 183 ? 18.523 12.090 -16.145 1.00 33.66 183 ALA A O 1
#

Secondary structure (DSSP, 8-state):
--PPPPP------------S---STT------HHHHHHHHHHHHHHHSTTTTGGGGEEEEEEE-HHHHHHHHHH-TTTTT-SEEEEE--TT---EEEEEEEHHHHHHHHH-HHHHHHHHT--GGGEEEPPHHHHHHHHHHSSS--TT---EEEEETTEEEEEEEETTEEEEEEEGGG------

Sequence (183 aa):
MTRLAPTVVILVTLAVVAAAGDDEPWGTEYTTRENMKQVGTFLLSCSNQGRGCDQAFDTMVAIGPALWARLKKADAALGEKGTPSTNSAPGRQDFEQRMFSGGDLGLLLNSPTFREVVSRFSLDGLRAASGMERRVYYYTVPFEIRKEPLTVAVADHDVLLVVLSDGRVFWLEMVSDWKLGGA

pLDDT: mean 81.94, std 16.97, range [33.66, 97.06]

Foldseek 3Di:
DDDDDDDDDPPPPPPPPPDPDLPDLLAAFAADPLLLVLVQVLLVCLLPLNHCNVVQADQKAKEFQVSVVQLCVPDCQLPVFADWDWDDDPPDDTGTIGMAHDVSVVSLSPRPSNSVVSNQFHSVQKGTDHPLLSVVCVVGDVDRCNPAGWMWTDGDQWIWIFGDDVSHTRYIYTSSPDDPDDD

Radius of gyration: 22.08 Å; chains: 1; bounding box: 41×45×92 Å